Protein AF-A0A3M1EJQ6-F1 (afdb_monomer_lite)

Foldseek 3Di:
DVPVVVVVVVVVVVVVVVVVVVVVVPDDPDDPCLVVLLVQLVCCVVVVDQDQADCPDPVRHGHGDPSPCNVVSVVSNVCCVVVVDD

Structure (mmCIF, N/CA/C/O backbone):
data_AF-A0A3M1EJQ6-F1
#
_entry.id   AF-A0A3M1EJQ6-F1
#
loop_
_atom_site.group_PDB
_atom_site.id
_atom_site.type_symbol
_atom_site.label_atom_id
_atom_site.label_alt_id
_atom_site.label_comp_id
_atom_site.label_asym_id
_atom_site.label_entity_id
_atom_site.label_seq_id
_atom_site.pdbx_PDB_ins_code
_atom_site.Cartn_x
_atom_site.Cartn_y
_atom_site.Cartn_z
_atom_site.occupancy
_atom_site.B_iso_or_equiv
_atom_site.auth_seq_id
_atom_site.auth_comp_id
_atom_site.auth_asym_id
_atom_site.auth_atom_id
_atom_site.pdbx_PDB_model_num
ATOM 1 N N . MET A 1 1 ? -30.985 0.469 36.824 1.00 51.56 1 MET A N 1
ATOM 2 C CA . MET A 1 1 ? -30.651 1.777 36.207 1.00 51.56 1 MET A CA 1
ATOM 3 C C . MET A 1 1 ? -29.147 2.087 36.139 1.00 51.56 1 MET A C 1
ATOM 5 O O . MET A 1 1 ? -28.807 2.979 35.384 1.00 51.56 1 MET A O 1
ATOM 9 N N . SER A 1 2 ? -28.249 1.367 36.836 1.00 60.34 2 SER A N 1
ATOM 10 C CA . SER A 1 2 ? -26.787 1.624 36.808 1.00 60.34 2 SER A CA 1
ATOM 11 C C . SER A 1 2 ? -26.060 1.104 35.544 1.00 60.34 2 SER A C 1
ATOM 13 O O . SER A 1 2 ? -25.159 1.759 35.029 1.00 60.34 2 SER A O 1
ATOM 15 N N . GLU A 1 3 ? -26.477 -0.038 34.979 1.00 61.59 3 GLU A N 1
ATOM 16 C CA . GLU A 1 3 ? -25.791 -0.664 33.827 1.00 61.59 3 GLU A CA 1
ATOM 17 C C . GLU A 1 3 ? -25.944 0.102 32.500 1.00 61.59 3 GLU A C 1
ATOM 19 O O . GLU A 1 3 ? -25.030 0.130 31.675 1.00 61.59 3 GLU A O 1
ATOM 24 N N . ALA A 1 4 ? -27.093 0.752 32.284 1.00 61.56 4 ALA A N 1
ATOM 25 C CA . ALA A 1 4 ? -27.383 1.453 31.032 1.00 61.56 4 ALA A CA 1
ATOM 26 C C . ALA A 1 4 ? -26.483 2.689 30.835 1.00 61.56 4 ALA A C 1
ATOM 28 O O . ALA A 1 4 ? -26.024 2.958 29.726 1.00 61.56 4 ALA A O 1
ATOM 29 N N . THR A 1 5 ? -26.181 3.409 31.915 1.00 60.97 5 THR A N 1
ATOM 30 C CA . THR A 1 5 ? -25.302 4.586 31.924 1.00 60.97 5 THR A CA 1
ATOM 31 C C . THR A 1 5 ? -23.836 4.216 31.694 1.00 60.97 5 THR A C 1
ATOM 33 O O . THR A 1 5 ? -23.139 4.942 30.984 1.00 60.97 5 THR A O 1
ATOM 36 N N . GLY A 1 6 ? -23.383 3.066 32.214 1.00 70.94 6 GLY A N 1
ATOM 37 C CA . GLY A 1 6 ? -22.030 2.546 31.976 1.00 70.94 6 GLY A CA 1
ATOM 38 C C . GLY A 1 6 ? -21.752 2.288 30.492 1.00 70.94 6 GLY A C 1
ATOM 39 O O . GLY A 1 6 ? -20.728 2.719 29.965 1.00 70.94 6 GLY A O 1
ATOM 40 N N . ASN A 1 7 ? -22.721 1.701 29.782 1.00 80.88 7 ASN A N 1
ATOM 41 C CA . ASN A 1 7 ? -22.610 1.436 28.346 1.00 80.88 7 ASN A CA 1
ATOM 42 C C . ASN A 1 7 ? -22.605 2.711 27.485 1.00 80.88 7 ASN A C 1
ATOM 44 O O . ASN A 1 7 ? -21.903 2.758 26.474 1.00 80.88 7 ASN A O 1
ATOM 48 N N . LEU A 1 8 ? -23.359 3.754 27.856 1.00 83.94 8 LEU A N 1
ATOM 49 C CA . LEU A 1 8 ? -23.337 5.030 27.126 1.00 83.94 8 LEU A CA 1
ATOM 50 C C . LEU A 1 8 ? -22.021 5.784 27.323 1.00 83.94 8 LEU A C 1
ATOM 52 O O . LEU A 1 8 ? -21.446 6.257 26.343 1.00 83.94 8 LEU A O 1
ATOM 56 N N . ALA A 1 9 ? -21.529 5.868 28.560 1.00 88.44 9 ALA A N 1
ATOM 57 C CA . ALA A 1 9 ? -20.251 6.513 28.849 1.00 88.44 9 ALA A CA 1
ATOM 58 C C . ALA A 1 9 ? -19.099 5.798 28.126 1.00 88.44 9 ALA A C 1
ATOM 60 O O . ALA A 1 9 ? -18.282 6.445 27.474 1.00 88.44 9 ALA A O 1
ATOM 61 N N . GLN A 1 10 ? -19.084 4.462 28.145 1.00 90.69 10 GLN A N 1
ATOM 62 C CA . GLN A 1 10 ? -18.074 3.657 27.458 1.00 90.69 10 GLN A CA 1
ATOM 63 C C . GLN A 1 10 ? -18.119 3.828 25.932 1.00 90.69 10 GLN A C 1
ATOM 65 O O . GLN A 1 10 ? -17.072 3.955 25.298 1.00 90.69 10 GLN A O 1
ATOM 70 N N . ARG A 1 11 ? -19.316 3.906 25.332 1.00 94.06 11 ARG A N 1
ATOM 71 C CA . ARG A 1 11 ? -19.481 4.239 23.905 1.00 94.06 11 ARG A CA 1
ATOM 72 C C . ARG A 1 11 ? -18.986 5.647 23.587 1.00 94.06 11 ARG A C 1
ATOM 74 O O . ARG A 1 11 ? -18.312 5.827 22.580 1.00 94.06 11 ARG A O 1
ATOM 81 N N . GLY A 1 12 ? -19.287 6.624 24.442 1.00 95.62 12 GLY A N 1
ATOM 82 C CA . GLY A 1 12 ? -18.807 7.999 24.291 1.00 95.62 12 GLY A CA 1
ATOM 83 C C . GLY A 1 12 ? -17.281 8.085 24.322 1.00 95.62 12 GLY A C 1
ATOM 84 O O . GLY A 1 12 ? -16.684 8.704 23.446 1.00 95.62 12 GLY A O 1
ATOM 85 N N . VAL A 1 13 ? -16.647 7.392 25.271 1.00 95.62 13 VAL A N 1
ATOM 86 C CA . VAL A 1 13 ? -15.183 7.299 25.367 1.00 95.62 13 VAL A CA 1
ATOM 87 C C . VAL A 1 13 ? -14.587 6.604 24.141 1.00 95.62 13 VAL A C 1
ATOM 89 O O . VAL A 1 13 ? -13.608 7.097 23.587 1.00 95.62 13 VAL A O 1
ATOM 92 N N . LEU A 1 14 ? -15.188 5.505 23.672 1.00 95.94 14 LEU A N 1
ATOM 93 C CA . LEU A 1 14 ? -14.731 4.808 22.467 1.00 95.94 14 LEU A CA 1
ATOM 94 C C . LEU A 1 14 ? -14.822 5.700 21.221 1.00 95.94 14 LEU A C 1
ATOM 96 O O . LEU A 1 14 ? -13.874 5.761 20.446 1.00 95.94 14 LEU A O 1
ATOM 100 N N . LEU A 1 15 ? -15.938 6.407 21.034 1.00 96.94 15 LEU A N 1
ATOM 101 C CA . LEU A 1 15 ? -16.116 7.322 19.904 1.00 96.94 15 LEU A CA 1
ATOM 102 C C . LEU A 1 15 ? -15.130 8.490 19.960 1.00 96.94 15 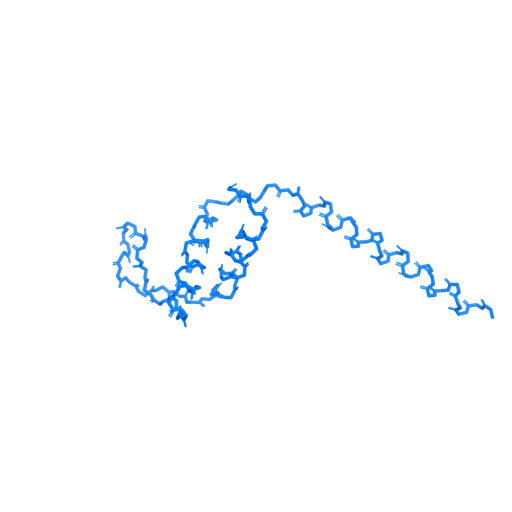LEU A C 1
ATOM 104 O O . LEU A 1 15 ? -14.562 8.846 18.931 1.00 96.94 15 LEU A O 1
ATOM 108 N N . LEU A 1 16 ? -14.888 9.050 21.148 1.00 96.75 16 LEU A N 1
ATOM 109 C CA . LEU A 1 16 ? -13.882 10.092 21.337 1.00 96.75 16 LEU A CA 1
ATOM 110 C C . LEU A 1 16 ? -12.482 9.575 20.984 1.00 96.75 16 LEU A C 1
ATOM 112 O O . LEU A 1 16 ? -11.757 10.235 20.246 1.00 96.75 16 LEU A O 1
ATOM 116 N N . PHE A 1 17 ? -12.123 8.383 21.464 1.00 96.38 17 PHE A N 1
ATOM 117 C CA . PHE A 1 17 ? -10.847 7.748 21.150 1.00 96.38 17 PHE A CA 1
ATOM 118 C C . PHE A 1 17 ? -10.680 7.523 19.640 1.00 96.38 17 PHE A C 1
ATOM 120 O O . PHE A 1 17 ? -9.682 7.955 19.069 1.00 96.38 17 PHE A O 1
ATOM 127 N N . LEU A 1 18 ? -11.676 6.927 18.974 1.00 96.56 18 LEU A N 1
ATOM 128 C CA . LEU A 1 18 ? -11.651 6.707 17.523 1.00 96.56 18 LEU A CA 1
ATOM 129 C C . LEU A 1 18 ? -11.598 8.024 16.738 1.00 96.56 18 LEU A C 1
ATOM 131 O O . LEU A 1 18 ? -10.874 8.112 15.749 1.00 96.56 18 LEU A O 1
ATOM 135 N N . GLY A 1 19 ? -12.318 9.055 17.189 1.00 96.12 19 GLY A N 1
ATOM 136 C CA . GLY A 1 19 ? -12.287 10.386 16.586 1.00 96.12 19 GLY A CA 1
ATOM 137 C C . GLY A 1 19 ? -10.911 11.045 16.684 1.00 96.12 19 GLY A C 1
ATOM 138 O O . GLY A 1 19 ? -10.422 11.586 15.696 1.00 96.12 19 GLY A O 1
ATOM 139 N N . ILE A 1 20 ? -10.247 10.949 17.841 1.00 95.06 20 ILE A N 1
ATOM 140 C CA . ILE A 1 20 ? -8.877 11.451 18.020 1.00 95.06 20 ILE A CA 1
ATOM 141 C C . ILE A 1 20 ? -7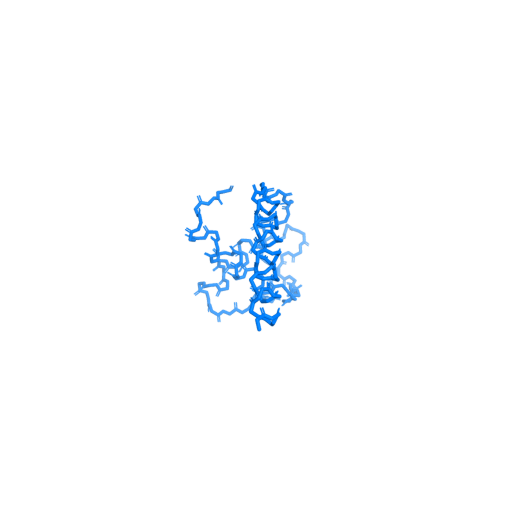.906 10.687 17.116 1.00 95.06 20 ILE A C 1
ATOM 143 O O . ILE A 1 20 ? -7.119 11.319 16.416 1.00 95.06 20 ILE A O 1
ATOM 147 N N . VAL A 1 21 ? -7.980 9.351 17.084 1.00 93.56 21 VAL A N 1
ATOM 148 C CA . VAL A 1 21 ? -7.139 8.528 16.197 1.00 93.56 21 VAL A CA 1
ATOM 149 C C . VAL A 1 21 ? -7.330 8.946 14.739 1.00 93.56 21 VAL A C 1
ATOM 151 O O . VAL A 1 21 ? -6.345 9.208 14.058 1.00 93.56 21 VAL A O 1
ATOM 154 N N . PHE A 1 22 ? -8.575 9.098 14.280 1.00 90.12 22 PHE A N 1
ATOM 155 C CA . PHE A 1 22 ? -8.879 9.532 12.916 1.00 90.12 22 PHE A CA 1
ATOM 156 C C . PHE A 1 22 ? -8.268 10.900 12.582 1.00 90.12 22 PHE A C 1
ATOM 158 O O . PHE A 1 22 ? -7.625 11.049 11.544 1.00 90.12 22 PHE A O 1
ATOM 165 N N . LEU A 1 23 ? -8.424 11.889 13.469 1.00 90.19 23 LEU A N 1
ATOM 166 C CA . LEU A 1 23 ? -7.871 13.231 13.265 1.00 90.19 23 LEU A CA 1
ATOM 167 C C . LEU A 1 23 ? -6.338 13.228 13.237 1.00 90.19 23 LEU A C 1
ATOM 169 O O . LEU A 1 23 ? -5.746 13.923 12.416 1.00 90.19 23 LEU A O 1
ATOM 173 N N . LEU A 1 24 ? -5.692 12.432 14.092 1.00 87.00 24 LEU A N 1
ATOM 174 C CA . LEU A 1 24 ? -4.234 12.286 14.098 1.00 87.00 24 LEU A CA 1
ATOM 175 C C . LEU A 1 24 ? -3.716 11.533 12.862 1.00 87.00 24 LEU A C 1
ATOM 177 O O . LEU A 1 24 ? -2.617 11.812 12.388 1.00 87.00 24 LEU A O 1
ATOM 181 N N . SER A 1 25 ? -4.502 10.605 12.313 1.00 83.56 25 SER A N 1
ATOM 182 C CA . SER A 1 25 ? -4.172 9.884 11.078 1.00 83.56 25 SER A CA 1
ATOM 183 C C . SER A 1 25 ? -4.381 10.711 9.804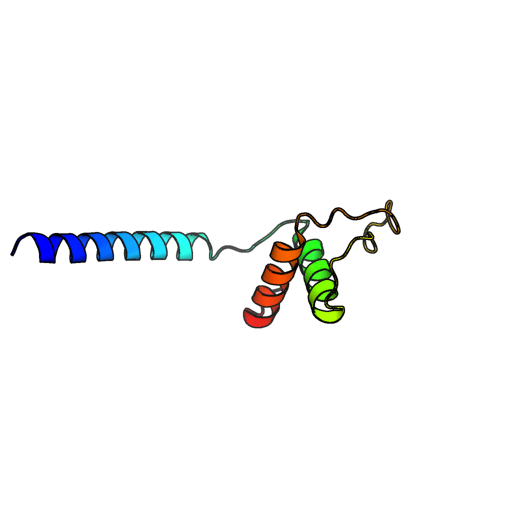 1.00 83.56 25 SER A C 1
ATOM 185 O O . SER A 1 25 ? -3.838 10.345 8.767 1.00 83.56 25 SER A O 1
ATOM 187 N N . ALA A 1 26 ? -5.104 11.835 9.858 1.00 81.06 26 ALA A N 1
ATOM 188 C CA . ALA A 1 26 ? -5.342 12.733 8.722 1.00 81.06 26 ALA A CA 1
ATOM 189 C C . ALA A 1 26 ? -4.138 13.650 8.412 1.00 81.06 26 ALA A C 1
ATOM 191 O O . ALA A 1 26 ? -4.281 14.846 8.151 1.00 81.06 26 ALA A O 1
ATOM 192 N N . THR A 1 27 ? -2.931 13.095 8.467 1.00 80.06 27 THR A N 1
ATOM 193 C CA . THR A 1 27 ? -1.685 13.783 8.119 1.00 80.06 27 THR A CA 1
ATOM 194 C C . THR A 1 27 ? -1.192 13.309 6.756 1.00 80.06 27 THR A C 1
ATOM 196 O O . THR A 1 27 ? -1.591 12.254 6.264 1.00 80.06 27 THR A O 1
ATOM 199 N N . ARG A 1 28 ? -0.339 14.108 6.101 1.00 75.56 28 ARG A N 1
ATOM 200 C CA . ARG A 1 28 ? 0.281 13.673 4.845 1.00 75.56 28 ARG A CA 1
ATOM 201 C C . ARG A 1 28 ? 1.168 12.465 5.122 1.00 75.56 28 ARG A C 1
ATOM 203 O O . ARG A 1 28 ? 2.099 12.559 5.920 1.00 75.56 28 ARG A O 1
ATOM 210 N N . LEU A 1 29 ? 0.910 11.371 4.415 1.00 73.75 29 LEU A N 1
ATOM 211 C CA . LEU A 1 29 ? 1.839 10.255 4.339 1.00 73.75 29 LEU A CA 1
ATOM 212 C C . LEU A 1 29 ? 3.023 10.706 3.477 1.00 73.75 29 LEU A C 1
ATOM 214 O O . LEU A 1 29 ? 2.906 10.826 2.263 1.00 73.75 29 LEU A O 1
ATOM 218 N N . ALA A 1 30 ? 4.140 11.033 4.118 1.00 73.19 30 ALA A N 1
ATOM 219 C CA . ALA A 1 30 ? 5.383 11.392 3.452 1.00 73.19 30 ALA A CA 1
ATOM 220 C C . ALA A 1 30 ? 6.452 10.389 3.887 1.00 73.19 30 ALA A C 1
ATOM 222 O O . ALA A 1 30 ? 7.068 10.541 4.940 1.00 73.19 30 ALA A O 1
ATOM 223 N N . SER A 1 31 ? 6.621 9.333 3.098 1.00 80.19 31 SER A N 1
ATOM 224 C CA . SER A 1 31 ? 7.744 8.406 3.215 1.00 80.19 31 SER A CA 1
ATOM 225 C C . SER A 1 31 ? 8.422 8.283 1.861 1.00 80.19 31 SER A C 1
ATOM 227 O O . SER A 1 31 ? 7.732 8.206 0.843 1.00 80.19 31 SER A O 1
ATOM 229 N N . ASP A 1 32 ? 9.750 8.209 1.852 1.00 81.19 32 ASP A N 1
ATOM 230 C CA . ASP A 1 32 ? 10.532 8.071 0.616 1.00 81.19 32 ASP A CA 1
ATOM 231 C C . ASP A 1 32 ? 10.149 6.801 -0.167 1.00 81.19 32 ASP A C 1
ATOM 233 O O . ASP A 1 32 ? 10.138 6.798 -1.396 1.00 81.19 32 ASP A O 1
ATOM 237 N N . ASP A 1 33 ? 9.695 5.764 0.542 1.00 87.56 33 ASP A N 1
ATOM 238 C CA . ASP A 1 33 ? 9.277 4.492 -0.050 1.00 87.56 33 ASP A CA 1
ATOM 239 C C . ASP A 1 33 ? 7.778 4.437 -0.408 1.00 87.56 33 ASP A C 1
ATOM 241 O O . ASP A 1 33 ? 7.285 3.408 -0.873 1.00 87.56 33 ASP A O 1
ATOM 245 N N . LEU A 1 34 ? 7.012 5.527 -0.232 1.00 89.50 34 LEU A N 1
ATOM 246 C CA . LEU A 1 34 ? 5.560 5.507 -0.481 1.00 89.50 34 LEU A CA 1
ATOM 247 C C . LEU A 1 34 ? 5.241 5.154 -1.936 1.00 89.50 34 LEU A C 1
ATOM 249 O O . LEU A 1 34 ? 4.374 4.325 -2.213 1.00 89.50 34 LEU A O 1
ATOM 253 N N . PHE A 1 35 ? 5.976 5.770 -2.862 1.00 89.62 35 PHE A N 1
ATOM 254 C CA . PHE A 1 35 ? 5.836 5.503 -4.289 1.00 89.62 35 PHE A CA 1
ATOM 255 C C . PHE A 1 35 ? 6.114 4.033 -4.612 1.00 89.62 35 PHE A C 1
ATOM 257 O O . PHE A 1 35 ? 5.418 3.437 -5.435 1.00 89.62 35 PHE A O 1
ATOM 264 N N . TRP A 1 36 ? 7.089 3.431 -3.928 1.00 92.06 36 TRP A N 1
ATOM 265 C CA . TRP A 1 36 ? 7.415 2.023 -4.098 1.00 92.06 36 TRP A CA 1
ATOM 266 C C . TRP A 1 36 ? 6.231 1.132 -3.722 1.00 92.06 36 TRP A C 1
ATOM 268 O O . TRP A 1 36 ? 5.799 0.307 -4.525 1.00 92.06 36 TRP A O 1
ATOM 278 N N . HIS A 1 37 ? 5.652 1.347 -2.540 1.00 93.81 37 HIS A N 1
ATOM 279 C CA . HIS A 1 37 ? 4.485 0.597 -2.072 1.00 93.81 37 HIS A CA 1
ATOM 280 C C . HIS A 1 37 ? 3.273 0.767 -2.997 1.00 93.81 37 HIS A C 1
ATOM 282 O O . HIS A 1 37 ? 2.609 -0.213 -3.338 1.00 93.81 37 HIS A O 1
ATOM 288 N N . LEU A 1 38 ? 3.011 1.992 -3.468 1.00 94.06 38 LEU A N 1
ATOM 289 C CA . LEU A 1 38 ? 1.933 2.264 -4.423 1.00 94.06 38 LEU A CA 1
ATOM 290 C C . LEU A 1 38 ? 2.138 1.528 -5.748 1.00 94.06 38 LEU A C 1
ATOM 292 O O . LEU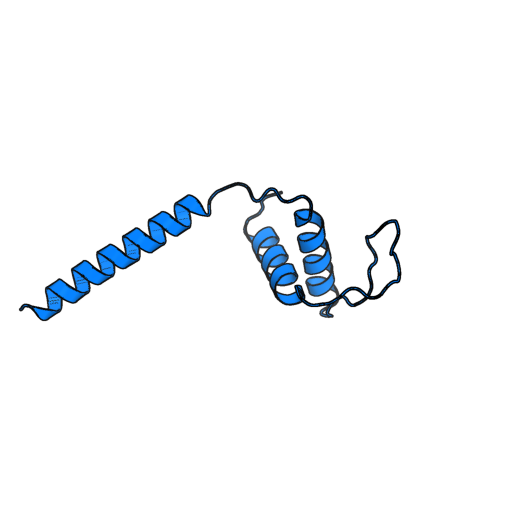 A 1 38 ? 1.185 0.953 -6.279 1.00 94.06 38 LEU A O 1
ATOM 296 N N . ARG A 1 39 ? 3.371 1.518 -6.263 1.00 94.69 39 ARG A N 1
ATOM 297 C CA . ARG A 1 39 ? 3.704 0.876 -7.535 1.00 94.69 39 ARG A CA 1
ATOM 298 C C . ARG A 1 39 ? 3.656 -0.650 -7.447 1.00 94.69 39 ARG A C 1
ATOM 300 O O . ARG A 1 39 ? 3.139 -1.294 -8.357 1.00 94.69 39 ARG A O 1
ATOM 307 N N . ILE A 1 40 ? 4.144 -1.230 -6.352 1.00 96.38 40 ILE A N 1
ATOM 308 C CA . ILE A 1 40 ? 4.020 -2.670 -6.089 1.00 96.38 40 ILE A CA 1
ATOM 309 C C . ILE A 1 40 ? 2.544 -3.056 -5.943 1.00 96.38 40 ILE A C 1
ATOM 311 O O . ILE A 1 40 ? 2.105 -4.033 -6.547 1.00 96.38 40 ILE A O 1
ATOM 315 N N . GLY A 1 41 ? 1.758 -2.275 -5.199 1.00 96.12 41 GLY A N 1
ATOM 316 C CA . GLY A 1 41 ? 0.327 -2.515 -5.018 1.00 96.12 41 GLY A CA 1
ATOM 317 C C . GLY A 1 41 ? -0.472 -2.441 -6.318 1.00 96.12 41 GLY A C 1
ATOM 318 O O . GLY A 1 41 ? -1.364 -3.262 -6.537 1.00 96.12 41 GLY A O 1
ATOM 319 N N . GLU A 1 42 ? -0.126 -1.498 -7.195 1.00 96.44 42 GLU A N 1
ATOM 320 C CA . GLU A 1 42 ? -0.679 -1.390 -8.548 1.00 96.44 42 GLU A CA 1
ATOM 321 C C . GLU A 1 42 ? -0.385 -2.648 -9.369 1.00 96.44 42 GLU A C 1
ATOM 323 O O . GLU A 1 42 ? -1.305 -3.270 -9.900 1.00 96.44 42 GLU A O 1
ATOM 328 N N . GLU A 1 43 ? 0.873 -3.091 -9.397 1.00 97.12 43 GLU A N 1
ATOM 329 C CA . GLU A 1 43 ? 1.268 -4.292 -10.132 1.00 97.12 43 GLU A CA 1
ATOM 330 C C . GLU A 1 43 ? 0.556 -5.549 -9.608 1.00 97.12 43 GLU A C 1
ATOM 332 O O . GLU A 1 43 ? 0.080 -6.369 -10.398 1.00 97.12 43 GLU A O 1
ATOM 337 N N . ILE A 1 44 ? 0.419 -5.693 -8.285 1.00 97.50 44 ILE A N 1
ATOM 338 C CA . ILE A 1 44 ? -0.343 -6.793 -7.674 1.00 97.50 44 ILE A CA 1
ATOM 339 C C . ILE A 1 44 ? -1.815 -6.727 -8.100 1.00 97.50 44 ILE A C 1
ATOM 341 O O . ILE A 1 44 ? -2.405 -7.759 -8.429 1.00 97.50 44 ILE A O 1
ATOM 345 N N . ALA A 1 45 ? -2.423 -5.537 -8.112 1.00 97.50 45 ALA A N 1
ATOM 346 C CA . ALA A 1 45 ? -3.820 -5.361 -8.503 1.00 97.50 45 ALA A CA 1
ATOM 347 C C . ALA A 1 45 ? -4.067 -5.715 -9.982 1.00 97.50 45 ALA A C 1
ATOM 349 O O . ALA A 1 45 ? -5.089 -6.329 -10.300 1.00 97.50 45 ALA A O 1
ATOM 350 N N . GLU A 1 46 ? -3.136 -5.361 -10.871 1.00 97.50 46 GLU A N 1
ATOM 351 C CA . GLU A 1 46 ? -3.211 -5.631 -12.311 1.00 97.50 46 GLU A CA 1
ATOM 352 C C . GLU A 1 46 ? -2.951 -7.104 -12.643 1.00 97.50 46 GLU A C 1
ATOM 354 O O . GLU A 1 46 ? -3.727 -7.743 -13.358 1.00 97.50 46 GLU A O 1
ATOM 359 N N . THR A 1 47 ? -1.863 -7.658 -12.110 1.00 97.31 47 THR A N 1
ATOM 360 C CA . THR A 1 47 ? -1.407 -9.019 -12.430 1.00 97.31 47 THR A CA 1
ATOM 361 C C . THR A 1 47 ? -2.128 -10.092 -11.624 1.00 97.31 47 THR A C 1
ATOM 363 O O . THR A 1 47 ? -2.109 -11.264 -12.004 1.00 97.31 47 THR A O 1
ATOM 366 N N . ARG A 1 48 ? -2.770 -9.706 -10.513 1.00 96.69 48 ARG A N 1
ATOM 367 C CA . ARG A 1 48 ? -3.333 -10.610 -9.497 1.00 96.69 48 ARG A CA 1
ATOM 368 C C . ARG A 1 48 ? -2.299 -11.596 -8.946 1.00 96.69 48 ARG A C 1
ATOM 370 O O . ARG A 1 48 ? -2.652 -12.700 -8.532 1.00 96.69 48 ARG A O 1
ATOM 377 N N . ALA A 1 49 ? -1.031 -11.198 -8.945 1.00 96.69 49 ALA A N 1
ATOM 378 C CA . ALA A 1 49 ? 0.087 -11.998 -8.479 1.00 96.69 49 ALA A CA 1
ATOM 379 C C . ALA A 1 49 ? 0.954 -11.184 -7.519 1.00 96.69 49 ALA A C 1
ATOM 381 O O . ALA A 1 49 ? 1.128 -9.979 -7.674 1.00 96.69 49 ALA A O 1
ATOM 382 N N . VAL A 1 50 ? 1.507 -11.859 -6.516 1.00 96.94 50 VAL A N 1
ATOM 383 C CA . VAL A 1 50 ? 2.435 -11.233 -5.576 1.00 96.94 50 VAL A CA 1
ATOM 384 C C . VAL A 1 50 ? 3.781 -11.002 -6.267 1.00 96.94 50 VAL A C 1
ATOM 386 O O . VAL A 1 50 ? 4.321 -11.912 -6.896 1.00 96.94 50 VAL A O 1
ATOM 389 N N . VAL A 1 51 ? 4.332 -9.793 -6.138 1.00 96.06 51 VAL A N 1
ATOM 390 C CA . VAL A 1 51 ? 5.638 -9.443 -6.709 1.00 96.06 51 VAL A CA 1
ATOM 391 C C . VAL A 1 51 ? 6.750 -10.158 -5.942 1.00 96.06 51 VAL A C 1
ATOM 393 O O . VAL A 1 51 ? 6.888 -9.998 -4.733 1.00 96.06 51 VAL A O 1
ATOM 396 N N . THR A 1 52 ? 7.562 -10.938 -6.656 1.00 96.06 52 THR A N 1
ATOM 397 C CA . THR A 1 52 ? 8.716 -11.671 -6.096 1.00 96.06 52 THR A CA 1
ATOM 398 C C . THR A 1 52 ? 10.046 -11.284 -6.736 1.00 96.06 52 THR A C 1
ATOM 400 O O . THR A 1 52 ? 11.091 -11.845 -6.392 1.00 96.06 52 THR A O 1
ATOM 403 N N . THR A 1 53 ? 10.014 -10.356 -7.691 1.00 95.81 53 THR A N 1
ATOM 404 C CA . THR A 1 53 ? 11.172 -9.904 -8.461 1.00 95.81 53 THR A CA 1
ATOM 405 C C . THR A 1 53 ? 11.204 -8.389 -8.461 1.00 95.81 53 THR A C 1
ATOM 407 O O . THR A 1 53 ? 10.224 -7.742 -8.826 1.00 95.81 53 THR A O 1
ATOM 410 N N . ASP A 1 54 ? 12.343 -7.834 -8.073 1.00 94.06 54 ASP A N 1
ATOM 411 C CA . ASP A 1 54 ? 12.562 -6.400 -8.046 1.00 94.06 54 ASP A CA 1
ATOM 412 C C . ASP A 1 54 ? 12.713 -5.874 -9.478 1.00 94.06 54 ASP A C 1
ATOM 414 O O . ASP A 1 54 ? 13.627 -6.270 -10.202 1.00 94.06 54 ASP A O 1
ATOM 418 N N . ARG A 1 55 ? 11.797 -5.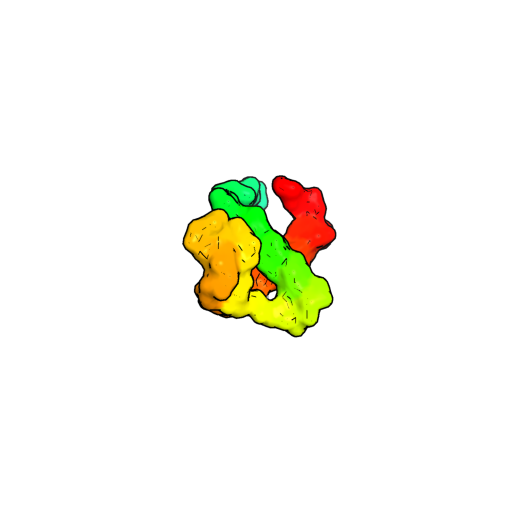007 -9.910 1.00 91.81 55 ARG A N 1
ATOM 419 C CA . ARG A 1 55 ? 11.829 -4.374 -11.241 1.00 91.81 55 ARG A CA 1
ATOM 420 C C . ARG A 1 55 ? 12.186 -2.895 -11.196 1.00 91.81 55 ARG A C 1
ATOM 422 O O . ARG A 1 55 ? 12.485 -2.323 -12.240 1.00 91.81 55 ARG A O 1
ATOM 429 N N . TYR A 1 56 ? 12.123 -2.284 -10.019 1.00 90.88 56 TYR A N 1
ATOM 430 C CA . TYR A 1 56 ? 12.145 -0.832 -9.868 1.00 90.88 56 TYR A CA 1
ATOM 431 C C . TYR A 1 56 ? 13.475 -0.336 -9.281 1.00 90.88 56 TYR A C 1
ATOM 433 O O . TYR A 1 56 ? 13.819 0.833 -9.450 1.00 90.88 56 TYR A O 1
ATOM 441 N N . SER A 1 57 ? 14.273 -1.212 -8.658 1.00 91.81 57 SER A N 1
ATOM 442 C CA . SER A 1 57 ? 15.580 -0.853 -8.107 1.00 91.81 57 SER A CA 1
ATOM 443 C C . SER A 1 57 ? 16.611 -0.668 -9.205 1.00 91.81 57 SER A C 1
ATOM 445 O O . SER A 1 57 ? 16.870 -1.578 -9.991 1.00 91.81 57 SER A O 1
ATOM 447 N N . PHE A 1 58 ? 17.327 0.454 -9.171 1.00 92.25 58 PHE A N 1
ATOM 448 C CA . PHE A 1 58 ? 18.414 0.721 -10.113 1.00 92.25 58 PHE A CA 1
ATOM 449 C C . PHE A 1 58 ? 19.570 -0.296 -10.015 1.00 92.25 58 PHE A C 1
ATOM 451 O O . PHE A 1 58 ? 20.096 -0.741 -11.031 1.00 92.25 58 PHE A O 1
ATOM 458 N N . THR A 1 59 ? 19.965 -0.699 -8.801 1.00 95.69 59 THR A N 1
ATOM 459 C CA . THR A 1 59 ? 21.136 -1.573 -8.561 1.00 95.69 59 THR A CA 1
ATOM 460 C C . THR A 1 59 ? 20.789 -3.046 -8.315 1.00 95.69 59 THR A C 1
ATOM 462 O O . THR A 1 59 ? 21.682 -3.894 -8.238 1.00 95.69 59 THR A O 1
ATOM 465 N N . ALA A 1 60 ? 19.503 -3.36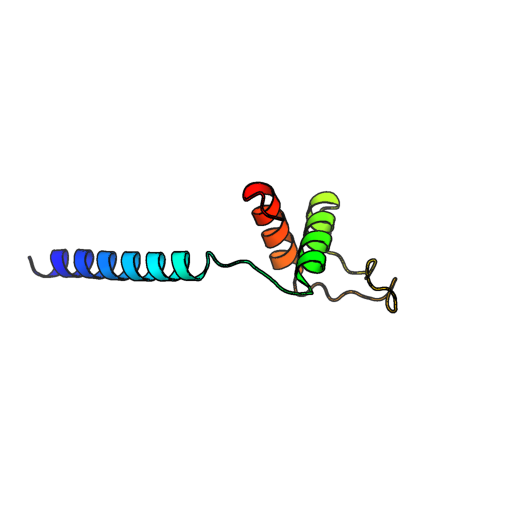5 -8.162 1.00 93.50 60 ALA A N 1
ATOM 466 C CA . ALA A 1 60 ? 19.018 -4.693 -7.787 1.00 93.50 60 ALA A CA 1
ATOM 467 C C . ALA A 1 60 ? 17.927 -5.236 -8.723 1.00 93.50 60 ALA A C 1
ATOM 469 O O . ALA A 1 60 ? 17.332 -6.267 -8.412 1.00 93.50 60 ALA A O 1
ATOM 470 N N . ALA A 1 61 ? 17.702 -4.597 -9.876 1.00 95.06 61 ALA A N 1
ATOM 471 C CA . ALA A 1 61 ? 16.768 -5.083 -10.886 1.00 95.06 61 ALA A CA 1
ATOM 472 C C . ALA A 1 61 ? 17.007 -6.569 -11.219 1.00 95.06 61 ALA A C 1
ATOM 474 O O . ALA A 1 61 ? 18.139 -7.016 -11.423 1.00 95.06 61 ALA A O 1
ATOM 475 N N . GLY A 1 62 ? 15.925 -7.342 -11.256 1.00 95.50 62 GLY A N 1
ATOM 476 C CA . GLY A 1 62 ? 15.913 -8.782 -11.501 1.00 95.50 62 GLY A CA 1
ATOM 477 C C . GLY A 1 62 ? 16.197 -9.654 -10.274 1.00 95.50 62 GLY A C 1
ATOM 478 O O . GLY A 1 62 ? 16.045 -10.872 -10.364 1.00 95.50 62 GLY A O 1
ATOM 479 N N . LYS A 1 63 ? 16.585 -9.082 -9.125 1.00 96.50 63 LYS A N 1
ATOM 480 C CA . LYS A 1 63 ? 16.808 -9.856 -7.892 1.00 96.50 63 LYS A CA 1
ATOM 481 C C . LYS A 1 63 ? 15.490 -10.227 -7.213 1.00 96.50 63 LYS A C 1
ATOM 483 O O . LYS A 1 63 ? 14.429 -9.693 -7.526 1.00 96.50 63 LYS A O 1
ATOM 488 N N . HIS A 1 64 ? 15.563 -11.168 -6.273 1.00 96.12 64 HIS A N 1
ATOM 489 C CA . HIS A 1 64 ? 14.413 -11.549 -5.460 1.00 96.12 64 HIS A CA 1
ATOM 490 C C . HIS A 1 64 ? 13.923 -10.362 -4.618 1.00 96.12 64 HIS A C 1
ATOM 492 O O . HIS A 1 64 ? 14.706 -9.773 -3.873 1.00 96.12 64 HIS A O 1
ATOM 498 N N . TYR A 1 65 ? 12.632 -10.052 -4.729 1.00 93.19 65 TYR A N 1
ATOM 499 C CA . TYR A 1 65 ? 11.931 -9.087 -3.887 1.00 93.19 65 TYR A CA 1
ATOM 500 C C . TYR A 1 65 ? 11.153 -9.844 -2.800 1.00 93.19 65 TYR A C 1
ATOM 502 O O . TYR A 1 65 ? 10.275 -10.641 -3.148 1.00 93.19 65 TYR A O 1
ATOM 510 N N . PRO A 1 66 ? 11.462 -9.646 -1.505 1.00 93.44 66 PRO A N 1
ATOM 511 C CA . PRO A 1 66 ? 10.735 -10.290 -0.420 1.00 93.44 66 PRO A CA 1
ATOM 512 C C . PRO A 1 66 ? 9.275 -9.820 -0.395 1.00 93.44 66 PRO A C 1
ATOM 514 O O . PRO A 1 66 ? 9.020 -8.633 -0.201 1.00 93.44 66 PRO A O 1
ATOM 517 N N . PRO A 1 67 ? 8.291 -10.722 -0.522 1.00 91.81 67 PRO A N 1
ATOM 518 C CA . PRO A 1 67 ? 6.890 -10.335 -0.597 1.00 91.81 67 PRO A CA 1
ATOM 519 C C . PRO A 1 67 ? 6.287 -10.091 0.794 1.00 91.81 67 PRO A C 1
ATOM 521 O O . PRO A 1 67 ? 5.153 -10.465 1.047 1.00 91.81 67 PRO A O 1
ATOM 524 N N . THR A 1 68 ? 7.026 -9.537 1.754 1.00 94.38 68 THR A N 1
ATOM 525 C CA . THR A 1 68 ? 6.548 -9.409 3.145 1.00 94.38 68 THR A CA 1
ATOM 526 C C . THR A 1 68 ? 5.458 -8.348 3.307 1.00 94.38 68 THR A C 1
ATOM 528 O O . THR A 1 68 ? 4.674 -8.425 4.250 1.00 94.38 68 THR A O 1
ATOM 531 N N . THR A 1 69 ? 5.372 -7.394 2.378 1.00 94.44 69 THR A N 1
ATOM 532 C CA . THR A 1 69 ? 4.456 -6.243 2.429 1.00 94.44 69 THR A CA 1
ATOM 533 C C . THR A 1 69 ? 3.280 -6.336 1.459 1.00 94.44 69 THR A C 1
ATOM 535 O O . THR A 1 69 ? 2.457 -5.430 1.441 1.00 94.44 69 THR A O 1
ATOM 538 N N . TRP A 1 70 ? 3.128 -7.434 0.708 1.00 95.69 70 TRP A N 1
ATOM 539 C CA . TRP A 1 70 ? 2.206 -7.511 -0.439 1.00 95.69 70 TRP A CA 1
ATOM 540 C C . TRP A 1 70 ? 0.761 -7.070 -0.139 1.00 95.69 70 TRP A C 1
ATOM 542 O O . TRP A 1 70 ? 0.122 -6.412 -0.959 1.00 95.69 70 TRP A O 1
ATOM 552 N N . LEU A 1 71 ? 0.233 -7.427 1.039 1.00 96.69 71 LEU A N 1
ATOM 553 C CA . LEU A 1 71 ? -1.131 -7.074 1.434 1.00 96.69 71 LEU A CA 1
ATOM 554 C C . LEU A 1 71 ? -1.243 -5.590 1.797 1.00 96.69 71 LEU A C 1
ATOM 556 O O . LEU A 1 71 ? -2.252 -4.957 1.491 1.00 96.69 71 LEU A O 1
ATOM 560 N N . PHE A 1 72 ? -0.208 -5.045 2.438 1.00 95.06 72 PHE A N 1
ATOM 561 C CA . PHE A 1 72 ? -0.115 -3.620 2.723 1.00 95.06 72 PHE A CA 1
ATOM 562 C C . PHE A 1 72 ? -0.011 -2.821 1.423 1.00 95.06 72 PHE A C 1
ATOM 564 O O . PHE A 1 72 ? -0.776 -1.879 1.251 1.00 95.06 72 PHE A O 1
ATOM 571 N N . ASP A 1 73 ? 0.839 -3.245 0.488 1.00 95.50 73 ASP A N 1
ATOM 572 C CA . ASP A 1 73 ? 1.029 -2.594 -0.814 1.00 95.50 73 ASP A CA 1
ATOM 573 C C . ASP A 1 73 ? -0.284 -2.542 -1.599 1.00 95.50 73 ASP A C 1
ATOM 575 O O . ASP A 1 73 ? -0.729 -1.477 -2.035 1.00 95.50 73 ASP A O 1
ATOM 579 N N . LEU A 1 74 ? -0.966 -3.688 -1.708 1.00 96.94 74 LEU A N 1
ATOM 580 C CA . LEU A 1 74 ? -2.271 -3.775 -2.355 1.00 96.94 74 LEU A CA 1
ATOM 581 C C . LEU A 1 74 ? -3.310 -2.892 -1.650 1.00 96.94 74 LEU A C 1
ATOM 583 O O . LEU A 1 74 ? -4.025 -2.139 -2.309 1.00 96.94 74 LEU A O 1
ATOM 587 N N . GLY A 1 75 ? -3.397 -2.964 -0.320 1.00 95.25 75 GLY A N 1
ATOM 588 C CA . GLY A 1 75 ? -4.327 -2.152 0.463 1.00 95.25 75 GLY A CA 1
ATOM 589 C C . GLY A 1 75 ? -4.081 -0.655 0.283 1.00 95.25 75 GLY A C 1
ATOM 590 O O . GLY A 1 75 ? -5.024 0.101 0.052 1.00 95.25 75 GLY A O 1
ATOM 591 N N . LEU A 1 76 ? -2.816 -0.238 0.309 1.00 93.25 76 LEU A N 1
ATOM 592 C CA . LEU A 1 76 ? -2.400 1.143 0.110 1.00 93.25 76 LEU A CA 1
ATOM 593 C C . LEU A 1 76 ? -2.758 1.637 -1.292 1.00 93.25 76 LEU A C 1
ATOM 595 O O . LEU A 1 76 ? -3.353 2.705 -1.414 1.00 93.25 76 LEU A O 1
ATOM 599 N N . HIS A 1 77 ? -2.495 0.843 -2.335 1.00 94.62 77 HIS A N 1
ATOM 600 C CA . HIS A 1 77 ? -2.904 1.169 -3.702 1.00 94.62 77 HIS A CA 1
ATOM 601 C C . HIS A 1 77 ? -4.432 1.304 -3.834 1.00 94.62 77 HIS A C 1
ATOM 603 O O . HIS A 1 77 ? -4.921 2.248 -4.456 1.00 94.62 77 HIS A O 1
ATOM 609 N N . LEU A 1 78 ? -5.211 0.400 -3.231 1.00 94.50 78 LEU A N 1
ATOM 610 C CA . LEU A 1 78 ? -6.677 0.469 -3.267 1.00 94.50 78 LEU A CA 1
ATOM 611 C C . LEU A 1 78 ? -7.208 1.710 -2.539 1.00 94.50 78 LEU A C 1
ATOM 613 O O . LEU A 1 78 ? -8.070 2.407 -3.076 1.00 94.50 78 LEU A O 1
ATOM 617 N N . CYS A 1 79 ? -6.672 2.015 -1.356 1.00 91.31 79 CYS A N 1
ATOM 618 C CA . CYS A 1 79 ? -6.997 3.230 -0.614 1.00 91.31 79 CYS A CA 1
ATOM 619 C C . CYS A 1 79 ? -6.628 4.486 -1.408 1.00 91.31 79 CYS A C 1
ATOM 621 O O . CYS A 1 79 ? -7.445 5.396 -1.503 1.00 91.31 79 CYS A O 1
ATOM 623 N N . HIS A 1 80 ? -5.448 4.515 -2.032 1.00 90.19 80 HIS A N 1
ATOM 624 C CA . HIS A 1 80 ? -5.011 5.609 -2.899 1.00 90.19 80 HIS A CA 1
ATOM 625 C C . HIS A 1 80 ? -5.963 5.803 -4.088 1.00 90.19 80 HIS A C 1
ATOM 627 O O . HIS A 1 80 ? -6.394 6.921 -4.367 1.00 90.19 80 HIS A O 1
ATOM 633 N N . ARG A 1 81 ? -6.383 4.710 -4.738 1.00 91.00 81 ARG A N 1
ATOM 634 C CA . ARG A 1 81 ? -7.310 4.750 -5.878 1.00 91.00 81 ARG A CA 1
ATOM 635 C C . ARG A 1 81 ? -8.702 5.273 -5.508 1.00 91.00 81 ARG A C 1
ATOM 637 O O . ARG A 1 81 ? -9.354 5.883 -6.348 1.00 91.00 81 ARG A O 1
ATOM 644 N N . ILE A 1 82 ? -9.165 5.025 -4.281 1.00 89.12 82 ILE A N 1
ATOM 645 C CA . ILE A 1 82 ? -10.475 5.485 -3.787 1.00 89.12 82 ILE A CA 1
ATOM 646 C C . ILE A 1 82 ? -10.387 6.907 -3.206 1.00 89.12 82 ILE A C 1
ATOM 648 O O . ILE A 1 82 ? -11.306 7.701 -3.389 1.00 89.12 82 ILE A O 1
ATOM 652 N N . GLY A 1 83 ? -9.301 7.222 -2.497 1.00 78.44 83 GLY A N 1
ATOM 653 C CA . GLY A 1 83 ? -9.101 8.480 -1.772 1.00 78.44 83 GLY A CA 1
ATOM 654 C C . GLY A 1 83 ? -8.544 9.631 -2.615 1.00 78.44 83 GLY A C 1
ATOM 655 O O . GLY A 1 83 ? -8.677 10.780 -2.206 1.00 78.44 83 GLY A O 1
ATOM 656 N N . GLY A 1 84 ? -7.957 9.347 -3.784 1.00 69.75 84 GLY A N 1
ATOM 657 C CA . GLY A 1 84 ? -7.578 10.357 -4.777 1.00 69.75 84 GLY A CA 1
ATOM 658 C C . GLY A 1 84 ? -6.495 11.346 -4.331 1.00 69.75 84 GLY A C 1
ATOM 659 O O . GLY A 1 84 ? -6.593 12.524 -4.670 1.00 69.75 84 GLY A O 1
ATOM 660 N N . PHE A 1 85 ? -5.482 10.904 -3.578 1.00 55.78 85 PHE A N 1
ATOM 661 C CA . PHE A 1 85 ? -4.425 11.785 -3.062 1.00 55.78 85 PHE A CA 1
ATOM 662 C C . PHE A 1 85 ? -3.034 11.382 -3.588 1.00 55.78 85 PHE A C 1
ATOM 664 O O . PHE A 1 85 ? -2.623 10.271 -3.271 1.00 55.78 85 PHE A O 1
ATOM 671 N N . PRO A 1 86 ? -2.329 12.239 -4.355 1.00 51.84 86 PRO A N 1
ATOM 672 C CA . PRO A 1 86 ? -0.954 12.001 -4.807 1.00 51.84 86 PRO A CA 1
ATOM 673 C C . PRO A 1 86 ? 0.099 12.212 -3.709 1.00 51.84 86 PRO A C 1
ATOM 675 O O . PRO A 1 86 ? -0.129 13.050 -2.800 1.00 51.84 86 PRO A O 1
#

Radius of gyration: 19.74 Å; chains: 1; bounding box: 52×26×49 Å

Sequence (86 aa):
MSEATGNLAQRGVLLLFLGIVFLLSATRLASDDLFWHLRIGEEIAETRAVVTTDRYSFTAAGKHYPPTTWLFDLGLHLCHRIGGFP

Secondary structure (DSSP, 8-state):
-HHHHHHHHHHHHHHHHHHHHHHHH-S----TTHHHHHHHHHHHHHHSS---B--S-TTTTTSBPPGGGHHHHHHHHHHHHHH---

pLDDT: mean 88.72, std 11.36, range [51.56, 97.5]